Protein AF-A0A964YPM5-F1 (afdb_monomer_lite)

Foldseek 3Di:
DDDDDPDDDDPDPPVVVVVVVVVVVVVVVVVVVVVVVVVVVVVVVVVVVVVVVVVVVVVVVVVVVVVVVVVVVVVVVVVVVVVCVVCVVCVVVVVVVVVQVVVQVVAPDDQQDWKAFPPPRFIWGFHDWDWDDDPVDIAIWTFTQGPVRDTDIGHSVRIDD

Secondary structure (DSSP, 8-state):
----PPPPP----HHHHHHHHHHHHHHHHHHHHHHHHHHHHHHHHHHHHHHHHHHHHHHHHHHHHHHHHHHHHHHHHHHHHHHHHHHGGGHHHHHHHHHHHHHHHH-S--TT-EEEETTT--EEEEEEEEEEE-SS-EEEEEEEEETTS-EEEE-GGGEE-

pLDDT: mean 85.36, std 11.22, range [40.19, 95.94]

Structure (mmCIF, N/CA/C/O backbone):
data_AF-A0A964YPM5-F1
#
_entry.id   AF-A0A964YPM5-F1
#
loop_
_atom_site.group_PDB
_atom_site.id
_atom_site.type_symbol
_atom_site.label_atom_id
_atom_site.label_alt_id
_atom_site.label_comp_id
_atom_site.label_asym_id
_atom_site.label_entity_id
_atom_site.label_seq_id
_atom_site.pdbx_PDB_ins_code
_atom_site.Cartn_x
_atom_site.Cartn_y
_atom_site.Cartn_z
_atom_site.occupancy
_atom_site.B_iso_or_equiv
_atom_site.auth_seq_id
_atom_site.auth_comp_id
_atom_site.auth_asym_id
_atom_site.auth_atom_id
_atom_site.pdbx_PDB_model_num
ATOM 1 N N . MET A 1 1 ? 75.447 3.088 -108.994 1.00 40.19 1 MET A N 1
ATOM 2 C CA . MET A 1 1 ? 75.062 3.954 -107.861 1.00 40.19 1 MET A CA 1
ATOM 3 C C . MET A 1 1 ? 73.932 3.265 -107.117 1.00 40.19 1 MET A C 1
ATOM 5 O O . MET A 1 1 ? 72.961 2.885 -107.754 1.00 40.19 1 MET A O 1
ATOM 9 N N . ASN A 1 2 ? 74.129 3.030 -105.819 1.00 47.50 2 ASN A N 1
ATOM 10 C CA . ASN A 1 2 ? 73.125 2.531 -104.876 1.00 47.50 2 ASN A CA 1
ATOM 11 C C . ASN A 1 2 ? 71.952 3.511 -104.751 1.00 47.50 2 ASN A C 1
ATOM 13 O O . ASN A 1 2 ? 72.230 4.698 -104.625 1.00 47.50 2 ASN A O 1
ATOM 17 N N . THR A 1 3 ? 70.722 3.002 -104.632 1.00 45.75 3 THR A N 1
ATOM 18 C CA . THR A 1 3 ? 69.741 3.401 -103.599 1.00 45.75 3 THR A CA 1
ATOM 19 C C . THR A 1 3 ? 68.631 2.343 -103.482 1.00 45.75 3 THR A C 1
ATOM 21 O O . THR A 1 3 ? 68.088 1.876 -104.479 1.00 45.75 3 THR A O 1
ATOM 24 N N . SER A 1 4 ? 68.339 1.933 -102.246 1.00 50.69 4 SER A N 1
ATOM 25 C CA . SER A 1 4 ? 67.306 0.958 -101.856 1.00 50.69 4 SER A CA 1
ATOM 26 C C . SER A 1 4 ? 65.891 1.601 -101.791 1.00 50.69 4 SER A C 1
ATOM 28 O O . SER A 1 4 ? 65.748 2.770 -102.139 1.00 50.69 4 SER A O 1
ATOM 30 N N . PRO A 1 5 ? 64.836 0.861 -101.389 1.00 55.34 5 PRO A N 1
ATOM 31 C CA . PRO A 1 5 ? 63.636 0.534 -102.170 1.00 55.34 5 PRO A CA 1
ATOM 32 C C . PRO A 1 5 ? 62.412 1.441 -101.879 1.00 55.34 5 PRO A C 1
ATOM 34 O O . PRO A 1 5 ? 62.412 2.159 -100.881 1.00 55.34 5 PRO A O 1
ATOM 37 N N . PRO A 1 6 ? 61.311 1.374 -102.657 1.00 51.25 6 PRO A N 1
ATOM 38 C CA . PRO A 1 6 ? 60.034 1.915 -102.211 1.00 51.25 6 PRO A CA 1
ATOM 39 C C . PRO A 1 6 ? 59.368 0.950 -101.219 1.00 51.25 6 PRO A C 1
ATOM 41 O O . PRO A 1 6 ? 59.103 -0.216 -101.512 1.00 51.25 6 PRO A O 1
ATOM 44 N N . GLU A 1 7 ? 59.143 1.480 -100.026 1.00 56.81 7 GLU A N 1
ATOM 45 C CA . GLU A 1 7 ? 58.523 0.877 -98.852 1.00 56.81 7 GLU A CA 1
ATOM 46 C C . GLU A 1 7 ? 57.088 0.397 -99.148 1.00 56.81 7 GLU A C 1
ATOM 48 O O . GLU A 1 7 ? 56.273 1.124 -99.722 1.00 56.81 7 GLU A O 1
ATOM 53 N N . ALA A 1 8 ? 56.772 -0.847 -98.779 1.00 54.97 8 ALA A N 1
ATOM 54 C CA . ALA A 1 8 ? 55.432 -1.407 -98.941 1.00 54.97 8 ALA A CA 1
ATOM 55 C C . ALA A 1 8 ? 54.431 -0.694 -98.008 1.00 54.97 8 ALA A C 1
ATOM 57 O O . ALA A 1 8 ? 54.759 -0.444 -96.845 1.00 54.97 8 ALA A O 1
ATOM 58 N N . PRO A 1 9 ? 53.196 -0.398 -98.456 1.00 54.34 9 PRO A N 1
ATOM 59 C CA . PRO A 1 9 ? 52.232 0.323 -97.634 1.00 54.34 9 PRO A CA 1
ATOM 60 C C . PRO A 1 9 ? 51.818 -0.526 -96.423 1.00 54.34 9 PRO A C 1
ATOM 62 O O . PRO A 1 9 ? 51.214 -1.592 -96.572 1.00 54.34 9 PRO A O 1
ATOM 65 N N . GLN A 1 10 ? 52.122 -0.045 -95.212 1.00 60.66 10 GLN A N 1
ATOM 66 C CA . GLN A 1 10 ? 51.630 -0.626 -93.962 1.00 60.66 10 GLN A CA 1
ATOM 67 C C . GLN A 1 10 ? 50.097 -0.567 -93.939 1.00 60.66 10 GLN A C 1
ATOM 69 O O . GLN A 1 10 ? 49.495 0.486 -93.723 1.00 60.66 10 GLN A O 1
ATOM 74 N N . LYS A 1 11 ? 49.444 -1.717 -94.134 1.00 53.84 11 LYS A N 1
ATOM 75 C CA . LYS A 1 11 ? 48.030 -1.887 -93.793 1.00 53.84 11 LYS A CA 1
ATOM 76 C C . LYS A 1 11 ? 47.911 -1.814 -92.276 1.00 53.84 11 LYS A C 1
ATOM 78 O O . LYS A 1 11 ? 48.179 -2.786 -91.578 1.00 53.84 11 LYS A O 1
ATOM 83 N N . VAL A 1 12 ? 47.535 -0.646 -91.771 1.00 62.72 12 VAL A N 1
ATOM 84 C CA . VAL A 1 12 ? 47.208 -0.468 -90.358 1.00 62.72 12 VAL A CA 1
ATOM 85 C C . VAL A 1 12 ? 46.049 -1.411 -90.030 1.00 62.72 12 VAL A C 1
ATOM 87 O O . VAL A 1 12 ? 44.977 -1.321 -90.632 1.00 62.72 12 VAL A O 1
ATOM 90 N N . GLU A 1 13 ? 46.270 -2.353 -89.115 1.00 64.88 13 GLU A N 1
ATOM 91 C CA . GLU A 1 13 ? 45.265 -3.331 -88.699 1.00 64.88 13 GLU A CA 1
ATOM 92 C C . GLU A 1 13 ? 44.167 -2.648 -87.867 1.00 64.88 13 GLU A C 1
ATOM 94 O O . GLU A 1 13 ? 44.167 -2.684 -86.637 1.00 64.88 13 GLU A O 1
ATOM 99 N N . LEU A 1 14 ? 43.221 -2.002 -88.559 1.00 64.12 14 LEU A N 1
ATOM 100 C CA . LEU A 1 14 ? 42.033 -1.338 -88.005 1.00 64.12 14 LEU A CA 1
ATOM 101 C C . LEU A 1 14 ? 41.281 -2.202 -86.979 1.00 64.12 14 LEU A C 1
ATOM 103 O O . LEU A 1 14 ? 40.719 -1.672 -86.023 1.00 64.12 14 LEU A O 1
ATOM 107 N N . SER A 1 15 ? 41.322 -3.528 -87.126 1.00 67.00 15 SER A N 1
ATOM 108 C CA . SER A 1 15 ? 40.743 -4.486 -86.179 1.00 67.00 15 SER A CA 1
ATOM 109 C C . SER A 1 15 ? 41.333 -4.367 -84.768 1.00 67.00 15 SER A C 1
ATOM 111 O O . SER A 1 15 ? 40.585 -4.415 -83.796 1.00 67.00 15 SER A O 1
ATOM 113 N N . LYS A 1 16 ? 42.646 -4.145 -84.625 1.00 75.75 16 LYS A N 1
ATOM 114 C CA . LYS A 1 16 ? 43.309 -4.016 -83.316 1.00 75.75 16 LYS A CA 1
ATOM 115 C C . LYS A 1 16 ? 42.936 -2.715 -82.610 1.00 75.75 16 LYS A C 1
ATOM 117 O O . LYS A 1 16 ? 42.664 -2.729 -81.414 1.00 75.75 16 LYS A O 1
ATOM 122 N N . ILE A 1 17 ? 42.855 -1.605 -83.346 1.00 79.25 17 ILE A N 1
ATOM 123 C CA . ILE A 1 17 ? 42.478 -0.291 -82.794 1.00 79.25 17 ILE A CA 1
ATOM 124 C C . ILE A 1 17 ? 41.035 -0.320 -82.273 1.00 79.25 17 ILE A C 1
ATOM 126 O O . ILE A 1 17 ? 40.767 0.164 -81.174 1.00 79.25 17 ILE A O 1
ATOM 130 N N . VAL A 1 18 ? 40.121 -0.948 -83.019 1.00 81.06 18 VAL A N 1
ATOM 131 C CA . VAL A 1 18 ? 38.723 -1.119 -82.596 1.00 81.06 18 VAL A CA 1
ATOM 132 C C . VAL A 1 18 ? 38.628 -1.984 -81.335 1.00 81.06 18 VAL A C 1
ATOM 134 O O . VAL A 1 18 ? 37.896 -1.630 -80.414 1.00 81.06 18 VAL A O 1
ATOM 137 N N . ILE A 1 19 ? 39.409 -3.065 -81.235 1.00 81.94 19 ILE A N 1
ATOM 138 C CA . ILE A 1 19 ? 39.443 -3.915 -80.033 1.00 81.94 19 ILE A CA 1
ATOM 139 C C . ILE A 1 19 ? 39.931 -3.123 -78.811 1.00 81.94 19 ILE A C 1
ATOM 141 O O . ILE A 1 19 ? 39.282 -3.165 -77.767 1.00 81.94 19 ILE A O 1
ATOM 145 N N . TYR A 1 20 ? 41.018 -2.353 -78.928 1.00 85.38 20 TYR A N 1
ATOM 146 C CA . TYR A 1 20 ? 41.504 -1.528 -77.815 1.00 85.38 20 TYR A CA 1
ATOM 147 C C . TYR A 1 20 ? 40.504 -0.441 -77.403 1.00 85.38 20 TYR A C 1
ATOM 149 O O . TYR A 1 20 ? 40.329 -0.201 -76.208 1.00 85.38 20 TYR A O 1
ATOM 157 N N . ALA A 1 21 ? 39.806 0.174 -78.362 1.00 84.44 21 ALA A N 1
ATOM 158 C CA . ALA A 1 21 ? 38.768 1.161 -78.075 1.00 84.44 21 ALA A CA 1
ATOM 159 C C . ALA A 1 21 ? 37.578 0.545 -77.314 1.00 84.44 21 ALA A C 1
ATOM 161 O O . ALA A 1 21 ? 37.112 1.117 -76.328 1.00 84.44 21 ALA A O 1
ATOM 162 N N . VAL A 1 22 ? 37.125 -0.648 -77.715 1.00 86.50 22 VAL A N 1
ATOM 163 C CA . VAL A 1 22 ? 36.033 -1.372 -77.040 1.00 86.50 22 VAL A CA 1
ATOM 164 C C . VAL A 1 22 ? 36.442 -1.815 -75.633 1.00 86.50 22 VAL A C 1
ATOM 166 O O . VAL A 1 22 ? 35.671 -1.649 -74.687 1.00 86.50 22 VAL A O 1
ATOM 169 N N . VAL A 1 23 ? 37.667 -2.322 -75.463 1.00 88.75 23 VAL A N 1
ATOM 170 C CA . VAL A 1 23 ? 38.196 -2.715 -74.146 1.00 88.75 23 VAL A CA 1
ATOM 171 C C . VAL A 1 23 ? 38.332 -1.500 -73.223 1.00 88.75 23 VAL A C 1
ATOM 173 O O . VAL A 1 23 ? 37.922 -1.567 -72.065 1.00 88.75 23 VAL A O 1
ATOM 176 N N . GLY A 1 24 ? 38.831 -0.368 -73.729 1.00 88.12 24 GLY A N 1
ATOM 177 C CA . GLY A 1 24 ? 38.917 0.878 -72.961 1.00 88.12 24 GLY A CA 1
ATOM 178 C C . GLY A 1 24 ? 37.547 1.382 -72.497 1.00 88.12 24 GLY A C 1
ATOM 179 O O . GLY A 1 24 ? 37.390 1.781 -71.342 1.00 88.12 24 GLY A O 1
ATOM 180 N N . LEU A 1 25 ? 36.533 1.290 -73.362 1.00 90.06 25 LEU A N 1
ATOM 181 C CA . LEU A 1 25 ? 35.162 1.684 -73.032 1.00 90.06 25 LEU A CA 1
ATOM 182 C C . LEU A 1 25 ? 34.541 0.749 -71.981 1.00 90.06 25 LEU A C 1
ATOM 184 O O . LEU A 1 25 ? 33.923 1.224 -71.030 1.00 90.06 25 LEU A O 1
ATOM 188 N N . MET A 1 26 ? 34.776 -0.562 -72.082 1.00 89.88 26 MET A N 1
ATOM 189 C CA . MET A 1 26 ? 34.347 -1.540 -71.071 1.00 89.88 26 MET A CA 1
ATOM 190 C C . MET A 1 26 ? 34.969 -1.276 -69.695 1.00 89.88 26 MET A C 1
ATOM 192 O O . MET A 1 26 ? 34.269 -1.324 -68.683 1.00 89.88 26 MET A O 1
ATOM 196 N N . ILE A 1 27 ? 36.263 -0.947 -69.642 1.00 90.19 27 ILE A N 1
ATOM 197 C CA . ILE A 1 27 ? 36.947 -0.599 -68.388 1.00 90.19 27 ILE A CA 1
ATOM 198 C C . ILE A 1 27 ? 36.356 0.686 -67.790 1.00 90.19 27 ILE A C 1
ATOM 200 O O . ILE A 1 27 ? 36.081 0.730 -66.591 1.00 90.19 27 ILE A O 1
ATOM 204 N N . ALA A 1 28 ? 36.094 1.710 -68.607 1.00 90.69 28 ALA A N 1
ATOM 205 C CA . ALA A 1 28 ? 35.483 2.955 -68.141 1.00 90.69 28 ALA A CA 1
ATOM 206 C C . ALA A 1 28 ? 34.072 2.734 -67.560 1.00 90.69 28 ALA A C 1
ATOM 208 O O . ALA A 1 28 ? 33.745 3.280 -66.504 1.00 90.69 28 ALA A O 1
ATOM 209 N N . VAL A 1 29 ? 33.257 1.885 -68.199 1.00 92.19 29 VAL A N 1
ATOM 210 C CA . VAL A 1 29 ? 31.922 1.508 -67.701 1.00 92.19 29 VAL A CA 1
ATOM 211 C C . VAL A 1 29 ? 32.015 0.739 -66.380 1.00 92.19 29 VAL A C 1
ATOM 213 O O . VAL A 1 29 ? 31.254 1.025 -65.455 1.00 92.19 29 VAL A O 1
ATOM 216 N N . LEU A 1 30 ? 32.965 -0.191 -66.249 1.00 91.25 30 LEU A N 1
ATOM 217 C CA . LEU A 1 30 ? 33.184 -0.938 -65.005 1.00 91.25 30 LEU A CA 1
ATOM 218 C C . LEU A 1 30 ? 33.603 -0.025 -63.845 1.00 91.25 30 LEU A C 1
ATOM 220 O O . LEU A 1 30 ? 33.054 -0.141 -62.750 1.00 91.25 30 LEU A O 1
ATOM 224 N N . ILE A 1 31 ? 34.521 0.916 -64.084 1.00 91.06 31 ILE A N 1
ATOM 225 C CA . ILE A 1 31 ? 34.941 1.900 -63.074 1.00 91.06 31 ILE A CA 1
ATOM 226 C C . ILE A 1 31 ? 33.754 2.776 -62.658 1.00 91.06 31 ILE A C 1
ATOM 228 O O . ILE A 1 31 ? 33.538 2.996 -61.465 1.00 91.06 31 ILE A O 1
ATOM 232 N N . PHE A 1 32 ? 32.947 3.236 -63.617 1.00 92.62 32 PHE A N 1
ATOM 233 C CA . PHE A 1 32 ? 31.759 4.040 -63.332 1.00 92.62 32 PHE A CA 1
ATOM 234 C C . PHE A 1 32 ? 30.734 3.284 -62.471 1.00 92.62 32 PHE A C 1
ATOM 236 O O . PHE A 1 32 ? 30.224 3.833 -61.490 1.00 92.62 32 PHE A O 1
ATOM 243 N N . LEU A 1 33 ? 30.466 2.012 -62.787 1.00 90.44 33 LEU A N 1
ATOM 244 C CA . LEU A 1 33 ? 29.570 1.163 -61.996 1.00 90.44 33 LEU A CA 1
ATOM 245 C C . LEU A 1 33 ? 30.099 0.943 -60.573 1.00 90.44 33 LEU A C 1
ATOM 247 O O . LEU A 1 33 ? 29.332 1.086 -59.622 1.00 90.44 33 LEU A O 1
ATOM 251 N N . LEU A 1 34 ? 31.401 0.682 -60.414 1.00 89.88 34 LEU A N 1
ATOM 252 C CA . LEU A 1 34 ? 32.030 0.516 -59.100 1.00 89.88 34 LEU A CA 1
ATOM 253 C C . LEU A 1 34 ? 31.895 1.777 -58.239 1.00 89.88 34 LEU A C 1
ATOM 255 O O . LEU A 1 34 ? 31.439 1.699 -57.097 1.00 89.88 34 LEU A O 1
ATOM 259 N N . VAL A 1 35 ? 32.212 2.952 -58.790 1.00 91.19 35 VAL A N 1
ATOM 260 C CA . VAL A 1 35 ? 32.086 4.232 -58.072 1.00 91.19 35 VAL A CA 1
ATOM 261 C C . VAL A 1 35 ? 30.640 4.481 -57.640 1.00 91.19 35 VAL A C 1
ATOM 263 O O . VAL A 1 35 ? 30.402 4.872 -56.495 1.00 91.19 35 VAL A O 1
ATOM 266 N N . LYS A 1 36 ? 29.668 4.198 -58.515 1.00 90.69 36 LYS A N 1
ATOM 267 C CA . LYS A 1 36 ? 28.244 4.332 -58.188 1.00 90.69 36 LYS A CA 1
ATOM 268 C C . LYS A 1 36 ? 27.836 3.395 -57.048 1.00 90.69 36 LYS A C 1
ATOM 270 O O . LYS A 1 36 ? 27.230 3.851 -56.083 1.00 90.69 36 LYS A O 1
ATOM 275 N N . THR A 1 37 ? 28.233 2.121 -57.105 1.00 88.88 37 THR A N 1
ATOM 276 C CA . THR A 1 37 ? 27.921 1.155 -56.037 1.00 88.88 37 THR A CA 1
ATOM 277 C C . THR A 1 37 ? 28.535 1.538 -54.691 1.00 88.88 37 THR A C 1
ATOM 279 O O . THR A 1 37 ? 27.864 1.425 -53.669 1.00 88.88 37 THR A O 1
ATOM 282 N N . LEU A 1 38 ? 29.763 2.067 -54.674 1.00 88.62 38 LEU A N 1
ATOM 283 C CA . LEU A 1 38 ? 30.418 2.522 -53.444 1.00 88.62 38 LEU A CA 1
ATOM 284 C C . LEU A 1 38 ? 29.732 3.759 -52.845 1.00 88.62 38 LEU A C 1
ATOM 286 O O . LEU A 1 38 ? 29.575 3.850 -51.627 1.00 88.62 38 LEU A O 1
ATOM 290 N N . LEU A 1 39 ? 29.297 4.702 -53.687 1.00 88.50 39 LEU A N 1
ATOM 291 C CA . LEU A 1 39 ? 28.537 5.880 -53.256 1.00 88.50 39 LEU A CA 1
ATOM 292 C C . LEU A 1 39 ? 27.173 5.495 -52.671 1.00 88.50 39 LEU A C 1
ATOM 294 O O . LEU A 1 39 ? 26.801 6.006 -51.613 1.00 88.50 39 LEU A O 1
ATOM 298 N N . ASP A 1 40 ? 26.455 4.581 -53.323 1.00 88.56 40 ASP A N 1
ATOM 299 C CA . ASP A 1 40 ? 25.156 4.098 -52.849 1.00 88.56 40 ASP A CA 1
ATOM 300 C C . ASP A 1 40 ? 25.302 3.292 -51.548 1.00 88.56 40 ASP A C 1
ATOM 302 O O . ASP A 1 40 ? 24.542 3.497 -50.601 1.00 88.56 40 ASP A O 1
ATOM 306 N N . GLN A 1 41 ? 26.339 2.456 -51.433 1.00 86.19 41 GLN A N 1
ATOM 307 C CA . GLN A 1 41 ? 26.642 1.724 -50.202 1.00 86.19 41 GLN A CA 1
ATOM 308 C C . GLN A 1 41 ? 26.987 2.669 -49.043 1.00 86.19 41 GLN A C 1
ATOM 310 O O . GLN A 1 41 ? 26.526 2.451 -47.922 1.00 86.19 41 GLN A O 1
ATOM 315 N N . LYS A 1 42 ? 27.747 3.741 -49.304 1.00 87.62 42 LYS A N 1
ATOM 316 C CA . LYS A 1 42 ? 28.071 4.761 -48.296 1.00 87.62 42 LYS A CA 1
ATOM 317 C C . LYS A 1 42 ? 26.831 5.535 -47.843 1.00 87.62 42 LYS A C 1
ATOM 319 O O . LYS A 1 42 ? 26.656 5.776 -46.654 1.00 87.62 42 LYS A O 1
ATOM 324 N N . ARG A 1 43 ? 25.938 5.895 -48.768 1.00 87.62 43 ARG A N 1
ATOM 325 C CA . ARG A 1 43 ? 24.668 6.558 -48.424 1.00 87.62 43 ARG A CA 1
ATOM 326 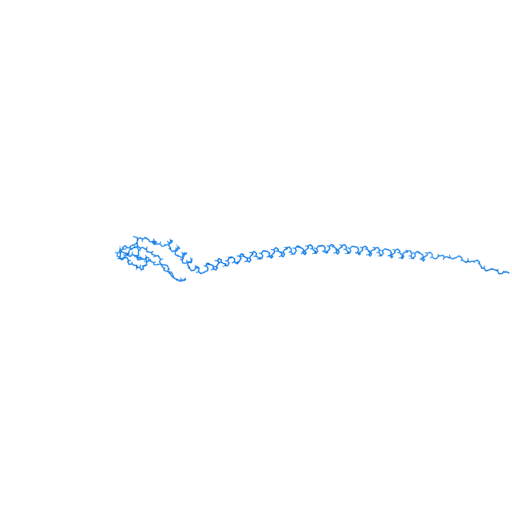C C . ARG A 1 43 ? 23.768 5.650 -47.591 1.00 87.62 43 ARG A C 1
ATOM 328 O O . ARG A 1 43 ? 23.222 6.099 -46.586 1.00 87.62 43 ARG A O 1
ATOM 335 N N . ASN A 1 44 ? 23.661 4.378 -47.966 1.00 87.00 44 ASN A N 1
ATOM 336 C CA . ASN A 1 44 ? 22.871 3.400 -47.223 1.00 87.00 44 ASN A CA 1
ATOM 337 C C . ASN A 1 44 ? 23.451 3.142 -45.826 1.00 87.00 44 ASN A C 1
ATOM 339 O O . ASN A 1 44 ? 22.691 3.074 -44.861 1.00 87.00 44 ASN A O 1
ATOM 343 N N . SER A 1 45 ? 24.777 3.055 -45.681 1.00 83.44 45 SER A N 1
ATOM 344 C CA . SER A 1 45 ? 25.405 2.874 -44.367 1.00 83.44 45 SER A CA 1
ATOM 345 C C . SER A 1 45 ? 25.244 4.105 -43.470 1.00 83.44 45 SER A C 1
ATOM 347 O O . SER A 1 45 ? 24.955 3.960 -42.284 1.00 83.44 45 SER A O 1
ATOM 349 N N . GLU A 1 46 ? 25.331 5.319 -44.022 1.00 88.94 46 GLU A N 1
ATOM 350 C CA . GLU A 1 46 ? 25.051 6.557 -43.285 1.00 88.94 46 GLU A CA 1
ATOM 351 C C . GLU A 1 46 ? 23.584 6.646 -42.836 1.00 88.94 46 GLU A C 1
ATOM 353 O O . GLU A 1 46 ? 23.306 7.090 -41.719 1.00 88.94 46 GLU A O 1
ATOM 358 N N . GLN A 1 47 ? 22.637 6.207 -43.670 1.00 88.62 47 GLN A N 1
ATOM 359 C CA . GLN A 1 47 ? 21.218 6.146 -43.305 1.00 88.62 47 GLN A CA 1
ATOM 360 C C . GLN A 1 47 ? 20.957 5.115 -42.202 1.00 88.62 47 GLN A C 1
ATOM 362 O O . GLN A 1 47 ? 20.280 5.433 -41.224 1.00 88.62 47 GLN A O 1
ATOM 367 N N . GLN A 1 48 ? 21.546 3.921 -42.303 1.00 88.75 48 GLN A N 1
ATOM 368 C CA . GLN A 1 48 ? 21.450 2.897 -41.260 1.00 88.75 48 GLN A CA 1
ATOM 369 C C . GLN A 1 48 ? 22.062 3.374 -39.939 1.00 88.75 48 GLN A C 1
ATOM 371 O O . GLN A 1 48 ? 21.458 3.197 -38.884 1.00 88.75 48 GLN A O 1
ATOM 376 N N . ALA A 1 49 ? 23.216 4.047 -39.981 1.00 89.56 49 ALA A N 1
ATOM 377 C CA . ALA A 1 49 ? 23.851 4.605 -38.789 1.00 89.56 49 ALA A CA 1
ATOM 378 C C . ALA A 1 49 ? 22.987 5.687 -38.117 1.00 89.56 49 ALA A C 1
ATOM 380 O O . ALA A 1 49 ? 22.920 5.748 -36.888 1.00 89.56 49 ALA A O 1
ATOM 381 N N . LYS A 1 50 ? 22.297 6.528 -38.903 1.00 93.50 50 LYS A N 1
ATOM 382 C CA . LYS A 1 50 ? 21.345 7.519 -38.374 1.00 93.50 50 LYS A CA 1
ATOM 383 C C . LYS A 1 50 ? 20.134 6.850 -37.728 1.00 93.50 50 LYS A C 1
ATOM 385 O O . LYS A 1 50 ? 19.837 7.168 -36.580 1.00 93.50 50 LYS A O 1
ATOM 390 N N . ALA A 1 51 ? 19.510 5.892 -38.413 1.00 92.06 51 ALA A N 1
ATOM 391 C CA . ALA A 1 51 ? 18.366 5.150 -37.885 1.00 92.06 51 ALA A CA 1
ATOM 392 C C . ALA A 1 51 ? 18.721 4.413 -36.582 1.00 92.06 51 ALA A C 1
ATOM 394 O O . ALA A 1 51 ? 17.995 4.498 -35.594 1.00 92.06 51 ALA A O 1
ATOM 395 N N . PHE A 1 52 ? 19.892 3.773 -36.530 1.00 92.06 52 PHE A N 1
ATOM 396 C CA . PHE A 1 52 ? 20.374 3.106 -35.322 1.00 92.06 52 PHE A CA 1
ATOM 397 C C . PHE A 1 52 ? 20.622 4.090 -34.170 1.00 92.06 52 PHE A C 1
ATOM 399 O O . PHE A 1 52 ? 20.304 3.808 -33.016 1.00 92.06 52 PHE A O 1
ATOM 406 N N . LYS A 1 53 ? 21.161 5.279 -34.467 1.00 94.06 53 LYS A N 1
ATOM 407 C CA . LYS A 1 53 ? 21.370 6.331 -33.464 1.00 94.06 53 LYS A CA 1
ATOM 408 C C . LYS A 1 53 ? 20.049 6.866 -32.909 1.00 94.06 53 LYS A C 1
ATOM 410 O O . LYS A 1 53 ? 19.976 7.171 -31.719 1.00 94.06 53 LYS A O 1
ATOM 415 N N . GLU A 1 54 ? 19.024 6.984 -33.747 1.00 93.56 54 GLU A N 1
ATOM 416 C CA . GLU A 1 54 ? 17.677 7.377 -33.327 1.00 93.56 54 GLU A CA 1
ATOM 417 C C . GLU A 1 54 ? 17.038 6.310 -32.439 1.00 93.56 54 GLU A C 1
ATOM 419 O O . GLU A 1 54 ? 16.619 6.640 -31.331 1.00 93.56 54 GLU A O 1
ATOM 424 N N . GLN A 1 55 ? 17.096 5.037 -32.839 1.00 94.06 55 GLN A N 1
ATOM 425 C CA . GLN A 1 55 ? 16.631 3.913 -32.017 1.00 94.06 55 GLN A CA 1
ATOM 426 C C . GLN A 1 55 ? 17.351 3.855 -30.664 1.00 94.06 55 GLN A C 1
ATOM 428 O O . GLN A 1 55 ? 16.718 3.716 -29.622 1.00 94.06 55 GLN A O 1
ATOM 433 N N . MET A 1 56 ? 18.674 4.045 -30.642 1.00 92.69 56 MET A N 1
ATOM 434 C CA . MET A 1 56 ? 19.438 4.118 -29.392 1.00 92.69 56 MET A CA 1
ATOM 435 C C . MET A 1 56 ? 19.028 5.304 -28.516 1.00 92.69 56 MET A C 1
ATOM 437 O O . MET A 1 56 ? 19.048 5.210 -27.287 1.00 92.69 56 MET A O 1
ATOM 441 N N . LYS A 1 57 ? 18.678 6.445 -29.115 1.00 95.50 57 LYS A N 1
ATOM 442 C CA . LYS A 1 57 ? 18.212 7.618 -28.369 1.00 95.50 57 LYS A CA 1
ATOM 443 C C . LYS A 1 57 ? 16.833 7.370 -27.761 1.00 95.50 57 LYS A C 1
ATOM 445 O O . LYS A 1 57 ? 16.620 7.733 -26.605 1.00 95.50 57 LYS A O 1
ATOM 450 N N . GLU A 1 58 ? 15.933 6.757 -28.521 1.00 95.00 58 GLU A N 1
ATOM 451 C CA . GLU A 1 58 ? 14.597 6.373 -28.068 1.00 95.00 58 GLU A CA 1
ATOM 452 C C . GLU A 1 58 ? 14.676 5.358 -26.927 1.00 95.00 58 GLU A C 1
ATOM 454 O O . GLU A 1 58 ? 14.161 5.626 -25.842 1.00 95.00 58 GLU A O 1
ATOM 459 N N . LEU A 1 59 ? 15.457 4.289 -27.099 1.00 94.31 59 LEU A N 1
ATOM 460 C CA . LEU A 1 59 ? 15.675 3.278 -26.067 1.00 94.31 59 LEU A CA 1
ATOM 461 C C . LEU A 1 59 ? 16.254 3.884 -24.780 1.00 94.31 59 LEU A C 1
ATOM 463 O O . LEU A 1 59 ? 15.805 3.580 -23.678 1.00 94.31 59 LEU A O 1
ATOM 467 N N . ASN A 1 60 ? 17.219 4.801 -24.890 1.00 94.69 60 ASN A N 1
ATOM 468 C CA . ASN A 1 60 ? 17.756 5.502 -23.719 1.00 94.69 60 ASN A CA 1
ATOM 469 C C . ASN A 1 60 ? 16.722 6.407 -23.035 1.00 94.69 60 ASN A C 1
ATOM 471 O O . ASN A 1 60 ? 16.785 6.609 -21.820 1.00 94.69 60 ASN A O 1
ATOM 475 N N . SER A 1 61 ? 15.798 6.992 -23.797 1.00 95.12 61 SER A N 1
ATOM 476 C CA . SER A 1 61 ? 14.694 7.777 -23.244 1.00 95.12 61 SER A CA 1
ATOM 477 C C . SER A 1 61 ? 13.716 6.878 -22.489 1.00 95.12 61 SER A C 1
ATOM 479 O O . SER A 1 61 ? 13.332 7.202 -21.364 1.00 95.12 61 SER A O 1
ATOM 481 N N . GLU A 1 62 ? 13.371 5.732 -23.070 1.00 95.38 62 GLU A N 1
ATOM 482 C CA . GLU A 1 62 ? 12.477 4.745 -22.470 1.00 95.38 62 GLU A CA 1
ATOM 483 C C . GLU A 1 62 ? 13.077 4.127 -21.199 1.00 95.38 62 GLU A C 1
ATOM 485 O O . GLU A 1 62 ? 12.426 4.065 -20.159 1.00 95.38 62 GLU A O 1
ATOM 490 N N . LEU A 1 63 ? 14.368 3.790 -21.201 1.00 95.19 63 LEU A N 1
ATOM 491 C CA . LEU A 1 63 ? 15.051 3.317 -19.993 1.00 95.19 63 LEU A CA 1
ATOM 492 C C . LEU A 1 63 ? 15.013 4.354 -18.863 1.00 95.19 63 LEU A C 1
ATOM 494 O O . LEU A 1 63 ? 14.809 4.008 -17.697 1.00 95.19 63 LEU A O 1
ATOM 498 N N . LYS A 1 64 ? 15.169 5.643 -19.188 1.00 95.31 64 LYS A N 1
ATOM 499 C CA . LYS A 1 64 ? 15.068 6.724 -18.196 1.00 95.31 64 LYS A CA 1
ATOM 500 C C . LYS A 1 64 ? 13.649 6.881 -17.653 1.00 95.31 64 LYS A C 1
ATOM 502 O O . LYS A 1 64 ? 13.496 7.131 -16.453 1.00 95.31 64 LYS A O 1
ATOM 507 N N . SER A 1 65 ? 12.621 6.764 -18.496 1.00 95.31 65 SER A N 1
ATOM 508 C CA . SER A 1 65 ? 11.229 6.842 -18.039 1.00 95.31 65 SER A CA 1
ATOM 509 C C . SER A 1 65 ? 10.880 5.647 -17.152 1.00 95.31 65 SER A C 1
ATOM 511 O O . SER A 1 65 ? 10.389 5.861 -16.041 1.00 95.31 65 SER A O 1
ATOM 513 N N . MET A 1 66 ? 11.252 4.431 -17.560 1.00 94.00 66 MET A N 1
ATOM 514 C CA . MET A 1 66 ? 11.074 3.213 -16.766 1.00 94.00 66 MET A CA 1
ATOM 515 C C . MET A 1 66 ? 11.794 3.301 -15.418 1.00 94.00 66 MET A C 1
ATOM 517 O O . MET A 1 66 ? 11.208 2.999 -14.381 1.00 94.00 66 MET A O 1
ATOM 521 N N . GLN A 1 67 ? 13.036 3.793 -15.380 1.00 95.50 67 GLN A N 1
ATOM 522 C CA . GLN A 1 67 ? 13.765 3.965 -14.120 1.00 95.50 67 GLN A CA 1
ATOM 523 C C . GLN A 1 67 ? 13.069 4.963 -13.180 1.00 95.50 67 GLN A C 1
ATOM 525 O O . GLN A 1 67 ? 13.037 4.769 -11.960 1.00 95.50 67 GLN A O 1
ATOM 530 N N . LYS A 1 68 ? 12.506 6.046 -13.727 1.00 95.56 68 LYS A N 1
ATOM 531 C CA . LYS A 1 68 ? 11.749 7.035 -12.949 1.00 95.56 68 LYS A CA 1
ATOM 532 C C . LYS A 1 68 ? 10.452 6.442 -12.404 1.00 95.56 68 LYS A C 1
ATOM 534 O O . LYS A 1 68 ? 10.097 6.721 -11.259 1.00 95.56 68 LYS A O 1
ATOM 539 N N . GLU A 1 69 ? 9.755 5.643 -13.202 1.00 95.25 69 GLU A N 1
ATOM 540 C CA . GLU A 1 69 ? 8.538 4.951 -12.786 1.00 95.25 69 GLU A CA 1
ATOM 541 C C . GLU A 1 69 ? 8.822 3.911 -11.703 1.00 95.25 69 GLU A C 1
ATOM 543 O O . GLU A 1 69 ? 8.168 3.932 -10.661 1.00 95.25 69 GLU A O 1
ATOM 548 N N . TYR A 1 70 ? 9.872 3.106 -11.875 1.00 95.94 70 TYR A N 1
ATOM 549 C CA . TYR A 1 70 ? 10.331 2.157 -10.865 1.00 95.94 70 TYR A CA 1
ATOM 550 C C . TYR A 1 70 ? 10.598 2.850 -9.524 1.00 95.94 70 TYR A C 1
ATOM 552 O O . TYR A 1 70 ? 10.048 2.451 -8.503 1.00 95.94 70 TYR A O 1
ATOM 560 N N . ARG A 1 71 ? 11.347 3.965 -9.519 1.00 94.75 71 ARG A N 1
ATOM 561 C CA . ARG A 1 71 ? 11.598 4.746 -8.291 1.00 94.75 71 ARG A CA 1
ATOM 562 C C . ARG A 1 71 ? 10.311 5.245 -7.633 1.00 94.75 71 ARG A C 1
ATOM 564 O O . ARG A 1 71 ? 10.195 5.184 -6.412 1.00 94.75 71 ARG A O 1
ATOM 571 N N . ARG A 1 72 ? 9.345 5.730 -8.421 1.00 94.44 72 ARG A N 1
ATOM 572 C CA . ARG A 1 72 ? 8.039 6.174 -7.904 1.00 94.44 72 ARG A CA 1
ATOM 573 C C . ARG A 1 72 ? 7.253 5.020 -7.287 1.00 94.44 72 ARG A C 1
ATOM 575 O O . ARG A 1 72 ? 6.633 5.207 -6.245 1.00 94.44 72 ARG A O 1
ATOM 582 N N . MET A 1 73 ? 7.268 3.847 -7.916 1.00 93.38 73 MET A N 1
ATOM 583 C CA . MET A 1 73 ? 6.596 2.659 -7.391 1.00 93.38 73 MET A CA 1
ATOM 584 C C . MET A 1 73 ? 7.245 2.166 -6.100 1.00 93.38 73 MET A C 1
ATOM 586 O O . MET A 1 73 ? 6.527 1.875 -5.148 1.00 93.38 73 MET A O 1
ATOM 590 N N . THR A 1 74 ? 8.577 2.154 -6.023 1.00 93.88 74 THR A N 1
ATOM 591 C CA . THR A 1 74 ? 9.297 1.818 -4.788 1.00 93.88 74 THR A CA 1
ATOM 592 C C . THR A 1 74 ? 8.927 2.772 -3.655 1.00 93.88 74 THR A C 1
ATOM 594 O O . THR A 1 74 ? 8.538 2.312 -2.591 1.00 93.88 74 THR A O 1
ATOM 597 N N . GLN A 1 75 ? 8.919 4.087 -3.902 1.00 92.44 75 GLN A N 1
ATOM 598 C CA . GLN A 1 75 ? 8.496 5.075 -2.898 1.00 92.44 75 GLN A CA 1
ATOM 599 C C . GLN A 1 75 ? 7.053 4.856 -2.425 1.00 92.44 75 GLN A C 1
ATOM 601 O O . GLN A 1 75 ? 6.776 4.937 -1.231 1.00 92.44 75 GLN A O 1
ATOM 606 N N . LYS A 1 76 ? 6.128 4.551 -3.345 1.00 92.00 76 LYS A N 1
ATOM 607 C CA . LYS A 1 76 ? 4.744 4.216 -2.979 1.00 92.00 76 LYS A CA 1
ATOM 608 C C . LYS A 1 76 ? 4.680 2.955 -2.123 1.00 92.00 76 LYS A C 1
ATOM 610 O O . LYS A 1 76 ? 3.994 2.965 -1.107 1.00 92.00 76 LYS A O 1
ATOM 615 N N . ARG A 1 77 ? 5.385 1.893 -2.516 1.00 93.00 77 ARG A N 1
ATOM 616 C CA . ARG A 1 77 ? 5.447 0.641 -1.754 1.00 93.00 77 ARG A CA 1
ATOM 617 C C . ARG A 1 77 ? 5.959 0.891 -0.338 1.00 93.00 77 ARG A C 1
ATOM 619 O O . ARG A 1 77 ? 5.322 0.437 0.600 1.00 93.00 77 ARG A O 1
ATOM 626 N N . ASP A 1 78 ? 7.053 1.630 -0.200 1.00 91.31 78 ASP A N 1
ATOM 627 C CA . ASP A 1 78 ? 7.662 1.909 1.101 1.00 91.31 78 ASP A CA 1
ATOM 628 C C . ASP A 1 78 ? 6.698 2.724 1.981 1.00 91.31 78 ASP A C 1
ATOM 630 O O . ASP A 1 78 ? 6.437 2.343 3.114 1.00 91.31 78 ASP A O 1
ATOM 634 N N . SER A 1 79 ? 6.027 3.741 1.422 1.00 90.88 79 SER A N 1
ATOM 635 C CA . SER A 1 79 ? 5.000 4.488 2.166 1.00 90.88 79 SER A CA 1
ATOM 636 C C . SER A 1 79 ? 3.815 3.622 2.611 1.00 90.88 79 SER A C 1
ATOM 638 O O . SER A 1 79 ? 3.297 3.795 3.709 1.00 90.88 79 SER A O 1
ATOM 640 N N . LEU A 1 80 ? 3.366 2.678 1.776 1.00 90.06 80 LEU A N 1
ATOM 641 C CA . LEU A 1 80 ? 2.296 1.747 2.142 1.00 90.06 80 LEU A CA 1
ATOM 642 C C . LEU A 1 80 ? 2.753 0.772 3.223 1.00 90.06 80 LEU A C 1
ATOM 644 O O . LEU A 1 80 ? 1.961 0.436 4.100 1.00 90.06 80 LEU A O 1
ATOM 648 N N . GLN A 1 81 ? 4.012 0.342 3.170 1.00 92.06 81 GLN A N 1
ATOM 649 C CA . GLN A 1 81 ? 4.604 -0.495 4.201 1.00 92.06 81 GLN A CA 1
ATOM 650 C C . GLN A 1 81 ? 4.620 0.237 5.546 1.00 92.06 81 GLN A C 1
ATOM 652 O O . GLN A 1 81 ? 4.171 -0.343 6.527 1.00 92.06 81 GLN A O 1
ATOM 657 N N . ASP A 1 82 ? 4.992 1.521 5.576 1.00 91.25 82 ASP A N 1
ATOM 658 C CA . ASP A 1 82 ? 4.964 2.333 6.802 1.00 91.25 82 ASP A CA 1
ATOM 659 C C . ASP A 1 82 ? 3.559 2.378 7.429 1.00 91.25 82 ASP A C 1
ATOM 661 O O . ASP A 1 82 ? 3.395 2.227 8.642 1.00 91.25 82 ASP A O 1
ATOM 665 N N . TRP A 1 83 ? 2.518 2.540 6.604 1.00 87.25 83 TRP A N 1
ATOM 666 C CA . TRP A 1 83 ? 1.129 2.502 7.071 1.00 87.25 83 TRP A CA 1
ATOM 667 C C . TRP A 1 83 ? 0.737 1.131 7.618 1.00 87.25 83 TRP A C 1
ATOM 669 O O . TRP A 1 83 ? 0.093 1.040 8.665 1.00 87.25 83 TRP A O 1
ATOM 679 N N . VAL A 1 84 ? 1.102 0.060 6.913 1.00 88.31 84 VAL A N 1
ATOM 680 C CA . VAL A 1 84 ? 0.823 -1.307 7.359 1.00 88.31 84 VAL A CA 1
ATOM 681 C C . VAL A 1 84 ? 1.523 -1.574 8.684 1.00 88.31 84 VAL A C 1
ATOM 683 O O . VAL A 1 84 ? 0.863 -2.033 9.611 1.00 88.31 84 VAL A O 1
ATOM 686 N N . ASP A 1 85 ? 2.800 -1.228 8.807 1.00 89.69 85 ASP A N 1
ATOM 687 C CA . ASP A 1 85 ? 3.599 -1.440 10.013 1.00 89.69 85 ASP A CA 1
ATOM 688 C C . ASP A 1 85 ? 3.060 -0.633 11.199 1.00 89.69 85 ASP A C 1
ATOM 690 O O . ASP A 1 85 ? 3.007 -1.145 12.319 1.00 89.69 85 ASP A O 1
ATOM 694 N N . TYR A 1 86 ? 2.563 0.584 10.957 1.00 87.94 86 TYR A N 1
ATOM 695 C CA . TYR A 1 86 ? 1.899 1.398 11.976 1.00 87.94 86 TYR A CA 1
ATOM 696 C C . TYR A 1 86 ? 0.614 0.743 12.510 1.00 87.94 86 TYR A C 1
ATOM 698 O O . TYR A 1 86 ? 0.380 0.706 13.721 1.00 87.94 86 TYR A O 1
ATOM 706 N N . TYR A 1 87 ? -0.228 0.199 11.626 1.00 83.69 87 TYR A N 1
ATOM 707 C CA . TYR A 1 87 ? -1.512 -0.394 12.018 1.00 83.69 87 TYR A CA 1
ATOM 708 C C . TYR A 1 87 ? -1.425 -1.861 12.432 1.00 83.69 87 TYR A C 1
ATOM 710 O O . TYR A 1 87 ? -2.304 -2.343 13.150 1.00 83.69 87 TYR A O 1
ATOM 718 N N . HIS A 1 88 ? -0.387 -2.579 12.009 1.00 86.44 88 HIS A N 1
ATOM 719 C CA . HIS A 1 88 ? -0.197 -3.993 12.303 1.00 86.44 88 HIS A CA 1
ATOM 720 C C . HIS A 1 88 ? -0.311 -4.324 13.804 1.00 86.44 88 HIS A C 1
ATOM 722 O O . HIS A 1 88 ? -1.111 -5.202 14.143 1.00 86.44 88 HIS A O 1
ATOM 728 N N . PRO A 1 89 ? 0.376 -3.625 14.736 1.00 89.00 89 PRO A N 1
ATOM 729 C CA . PRO A 1 89 ? 0.225 -3.899 16.167 1.00 89.00 89 PRO A CA 1
ATOM 730 C C . PRO A 1 89 ? -1.179 -3.566 16.697 1.00 89.00 89 PRO A C 1
ATOM 732 O O . PRO A 1 89 ? -1.634 -4.169 17.666 1.00 89.00 89 PRO A O 1
ATOM 735 N N . MET A 1 90 ? -1.908 -2.651 16.049 1.00 86.88 90 MET A N 1
ATOM 736 C CA . MET A 1 90 ? -3.268 -2.257 16.440 1.00 86.88 90 MET A CA 1
ATOM 737 C C . MET A 1 90 ? -4.350 -3.169 15.858 1.00 86.88 90 MET A C 1
ATOM 739 O O . MET A 1 90 ? -5.531 -2.988 16.160 1.00 86.88 90 MET A O 1
ATOM 743 N N . ARG A 1 91 ? -3.988 -4.159 15.034 1.00 84.44 91 ARG A N 1
ATOM 744 C CA . ARG A 1 91 ? -4.948 -5.024 14.338 1.00 84.44 91 ARG A CA 1
ATOM 745 C C . ARG A 1 91 ? -5.933 -5.692 15.297 1.00 84.44 91 ARG A C 1
ATOM 747 O O . ARG A 1 91 ? -7.126 -5.715 15.007 1.00 84.44 91 ARG A O 1
ATOM 754 N N . ALA A 1 92 ? -5.451 -6.181 16.440 1.00 79.56 92 ALA A N 1
ATOM 755 C CA . ALA A 1 92 ? -6.298 -6.786 17.467 1.00 79.56 92 ALA A CA 1
ATOM 756 C C . ALA A 1 92 ? -7.283 -5.771 18.071 1.00 79.56 92 ALA A C 1
ATOM 758 O O . ALA A 1 92 ? -8.464 -6.067 18.213 1.00 79.56 92 ALA A O 1
ATOM 759 N N . VAL A 1 93 ? -6.827 -4.547 18.355 1.00 83.56 93 VAL A N 1
ATOM 760 C CA . VAL A 1 93 ? -7.673 -3.473 18.902 1.00 83.56 93 VAL A CA 1
ATOM 761 C C . VAL A 1 93 ? -8.751 -3.061 17.900 1.00 83.56 93 VAL A C 1
ATOM 763 O O . VAL A 1 93 ? -9.922 -2.979 18.262 1.00 83.56 93 VAL A O 1
ATOM 766 N N . ILE A 1 94 ? -8.386 -2.860 16.629 1.00 83.75 94 ILE A N 1
ATOM 767 C CA . ILE A 1 94 ? -9.330 -2.513 15.554 1.00 83.75 94 ILE A CA 1
ATOM 768 C C . ILE A 1 94 ? -10.345 -3.640 15.344 1.00 83.75 94 ILE A C 1
ATOM 770 O O . ILE A 1 94 ? -11.536 -3.380 15.175 1.00 83.75 94 ILE A O 1
ATOM 774 N N . TYR A 1 95 ? -9.887 -4.893 15.351 1.00 82.75 95 TYR A N 1
ATOM 775 C CA . TYR A 1 95 ? -10.760 -6.056 15.237 1.00 82.75 95 TYR A CA 1
ATOM 776 C C . TYR A 1 95 ? -11.761 -6.118 16.395 1.00 82.75 95 TYR A C 1
ATOM 778 O O . TYR A 1 95 ? -12.961 -6.229 16.154 1.00 82.75 95 TYR A O 1
ATOM 786 N N . ASN A 1 96 ? -11.286 -5.950 17.631 1.00 79.12 96 ASN A N 1
ATOM 787 C CA . ASN A 1 96 ? -12.128 -5.946 18.825 1.00 79.12 96 ASN A CA 1
ATOM 788 C C . ASN A 1 96 ? -13.127 -4.784 18.819 1.00 79.12 96 ASN A C 1
ATOM 790 O O . ASN A 1 96 ? -14.288 -4.988 19.156 1.00 79.12 96 ASN A O 1
ATOM 794 N N . ALA A 1 97 ? -12.718 -3.589 18.381 1.00 81.88 97 ALA A N 1
ATOM 795 C CA . ALA A 1 97 ? -13.621 -2.449 18.231 1.00 81.88 97 ALA A CA 1
ATOM 796 C C . ALA A 1 97 ? -14.732 -2.742 17.210 1.00 81.88 97 ALA A C 1
ATOM 798 O O . ALA A 1 97 ? -15.906 -2.577 17.520 1.00 81.88 97 ALA A O 1
ATOM 799 N N . LYS A 1 98 ? -14.385 -3.282 16.033 1.00 84.38 98 LYS A N 1
ATOM 800 C CA . LYS A 1 98 ? -15.373 -3.685 15.016 1.00 84.38 98 LYS A CA 1
ATOM 801 C C . LYS A 1 98 ? -16.303 -4.799 15.490 1.00 84.38 98 LYS A C 1
ATOM 803 O O . LYS A 1 98 ? -17.463 -4.837 15.087 1.00 84.38 98 LYS A O 1
ATOM 808 N N . LEU A 1 99 ? -15.789 -5.745 16.273 1.00 81.94 99 LEU A N 1
ATOM 809 C CA . LEU A 1 99 ? -16.596 -6.816 16.848 1.00 81.94 99 LEU A CA 1
ATOM 810 C C . LEU A 1 99 ? -17.577 -6.247 17.875 1.00 81.94 99 LEU A C 1
ATOM 812 O O . LEU A 1 99 ? -18.766 -6.539 17.799 1.00 81.94 99 LEU A O 1
ATOM 816 N N . ARG A 1 100 ? -17.092 -5.391 18.780 1.00 80.62 100 ARG A N 1
ATOM 817 C CA . ARG A 1 100 ? -17.918 -4.688 19.763 1.00 80.62 100 ARG A CA 1
ATOM 818 C C . ARG A 1 100 ? -19.029 -3.899 19.080 1.00 80.62 100 ARG A C 1
ATOM 820 O O . ARG A 1 100 ? -20.180 -4.050 19.463 1.00 80.62 100 ARG A O 1
ATOM 827 N N . ASP A 1 101 ? -18.697 -3.101 18.071 1.00 84.12 101 ASP A N 1
ATOM 828 C CA . ASP A 1 101 ? -19.673 -2.257 17.379 1.00 84.12 101 ASP A CA 1
ATOM 829 C C . ASP A 1 101 ? -20.757 -3.113 16.697 1.00 84.12 101 ASP A C 1
ATOM 831 O O . ASP A 1 101 ? -21.942 -2.831 16.852 1.00 84.12 101 ASP A O 1
ATOM 835 N N . ARG A 1 102 ? -20.380 -4.235 16.063 1.00 84.06 102 ARG A N 1
ATOM 836 C CA . ARG A 1 102 ? -21.349 -5.194 15.503 1.00 84.06 102 ARG A CA 1
ATOM 837 C C . ARG A 1 102 ? -22.231 -5.857 16.553 1.00 84.06 102 ARG A C 1
ATOM 839 O O . ARG A 1 102 ? -23.414 -6.061 16.311 1.00 84.06 102 ARG A O 1
ATOM 846 N N . VAL A 1 103 ? -21.680 -6.215 17.710 1.00 83.56 103 VAL A N 1
ATOM 847 C CA . VAL A 1 103 ? -22.493 -6.801 18.782 1.00 83.56 103 VAL A CA 1
ATOM 848 C C . VAL A 1 103 ? -23.459 -5.765 19.353 1.00 83.56 103 VAL A C 1
ATOM 850 O O . VAL A 1 103 ? -24.625 -6.091 19.546 1.00 83.56 103 VAL A O 1
ATOM 853 N N . LEU A 1 104 ? -23.021 -4.516 19.534 1.00 83.94 104 LEU A N 1
ATOM 854 C CA . LEU A 1 104 ? -23.866 -3.423 20.027 1.00 83.94 104 LEU A CA 1
ATOM 855 C C . LEU A 1 104 ? -25.062 -3.107 19.114 1.00 83.94 104 LEU A C 1
ATOM 857 O O . LEU A 1 104 ? -26.084 -2.626 19.604 1.00 83.94 104 LEU A O 1
ATOM 861 N N . GLU A 1 105 ? -24.956 -3.374 17.810 1.00 84.62 105 GLU A N 1
ATOM 862 C CA . GLU A 1 105 ? -26.076 -3.251 16.866 1.00 84.62 105 GLU A CA 1
ATOM 863 C C . GLU A 1 105 ? -27.164 -4.314 17.085 1.00 84.62 105 GLU A C 1
ATOM 865 O O . GLU A 1 105 ? -28.337 -4.044 16.835 1.00 84.62 105 GLU A O 1
ATOM 870 N N . ILE A 1 106 ? -26.788 -5.506 17.557 1.00 82.88 106 ILE A N 1
ATOM 871 C CA . ILE A 1 106 ? -27.678 -6.673 17.671 1.00 82.88 106 ILE A CA 1
ATOM 872 C C . ILE A 1 106 ? -28.196 -6.845 19.107 1.00 82.88 106 ILE A C 1
ATOM 874 O O . ILE A 1 106 ? -29.276 -7.393 19.323 1.00 82.88 106 ILE A O 1
ATOM 878 N N . THR A 1 107 ? -27.442 -6.389 20.108 1.00 84.19 107 THR A N 1
ATOM 879 C CA . THR A 1 107 ? -27.813 -6.523 21.520 1.00 84.19 107 THR A CA 1
ATOM 880 C C . THR A 1 107 ? -28.985 -5.632 21.920 1.00 84.19 107 THR A C 1
ATOM 882 O O . THR A 1 107 ? -29.038 -4.457 21.563 1.00 84.19 107 THR A O 1
ATOM 885 N N . GLU A 1 108 ? -29.875 -6.170 22.758 1.00 85.88 108 GLU A N 1
ATOM 886 C CA . GLU A 1 108 ? -31.074 -5.474 23.251 1.00 85.88 108 GLU A CA 1
ATOM 887 C C . GLU A 1 108 ? -30.759 -4.297 24.192 1.00 85.88 108 GLU A C 1
ATOM 889 O O . GLU A 1 108 ? -31.466 -3.280 24.190 1.00 85.88 108 GLU A O 1
ATOM 894 N N . PHE A 1 109 ? -29.693 -4.436 24.984 1.00 88.44 109 PHE A N 1
ATOM 895 C CA . PHE A 1 109 ? -29.246 -3.443 25.956 1.00 88.44 109 PHE A CA 1
ATOM 896 C C . PHE A 1 109 ? -27.910 -2.823 25.559 1.00 88.44 109 PHE A C 1
ATOM 898 O O . PHE A 1 109 ? -26.994 -3.525 25.119 1.00 88.44 109 PHE A O 1
ATOM 905 N N . ARG A 1 110 ? -27.782 -1.515 25.782 1.00 89.12 110 ARG A N 1
ATOM 906 C CA . ARG A 1 110 ? -26.561 -0.738 25.563 1.00 89.12 110 ARG A CA 1
ATOM 907 C C . ARG A 1 110 ? -25.941 -0.307 26.894 1.00 89.12 110 ARG A C 1
ATOM 909 O O . ARG A 1 110 ? -26.652 -0.171 27.890 1.00 89.12 110 ARG A O 1
ATOM 916 N N . PRO A 1 111 ? -24.621 -0.054 26.936 1.00 90.19 111 PRO A N 1
ATOM 917 C CA . PRO A 1 111 ? -23.998 0.591 28.086 1.00 90.19 111 PRO A CA 1
ATOM 918 C C . PRO A 1 111 ? -24.717 1.899 28.446 1.00 90.19 111 PRO A C 1
ATOM 920 O O . PRO A 1 111 ? -24.934 2.748 27.584 1.00 90.19 111 PRO A O 1
ATOM 923 N N . GLY A 1 112 ? -25.082 2.048 29.717 1.00 89.94 112 GLY A N 1
ATOM 924 C CA . GLY A 1 112 ? -25.880 3.152 30.249 1.00 89.94 112 GLY A CA 1
ATOM 925 C C . GLY A 1 112 ? -27.369 2.836 30.419 1.00 89.94 112 GLY A C 1
ATOM 926 O O . GLY A 1 112 ? -28.032 3.518 31.200 1.00 89.94 112 GLY A O 1
ATOM 927 N N . ASP A 1 113 ? -27.887 1.795 29.763 1.00 91.38 113 ASP A N 1
ATOM 928 C CA . ASP A 1 113 ? -29.287 1.400 29.915 1.00 91.38 113 ASP A CA 1
ATOM 929 C C . ASP A 1 113 ? -29.553 0.824 31.312 1.00 91.38 113 ASP A C 1
ATOM 931 O O . ASP A 1 113 ? -28.691 0.203 31.941 1.00 91.38 113 ASP A O 1
ATOM 935 N N . VAL A 1 114 ? -30.780 1.007 31.799 1.00 92.00 114 VAL A N 1
ATOM 936 C CA . VAL A 1 114 ? -31.258 0.370 33.029 1.00 92.00 114 VAL A CA 1
ATOM 937 C C . VAL A 1 114 ? -31.990 -0.910 32.650 1.00 92.00 114 VAL A C 1
ATOM 939 O O . VAL A 1 114 ? -32.953 -0.868 31.889 1.00 92.00 114 VAL A O 1
ATOM 942 N N . ALA A 1 115 ? -31.554 -2.031 33.211 1.00 92.00 115 ALA A N 1
ATOM 943 C CA . ALA A 1 115 ? -32.202 -3.327 33.076 1.00 92.00 115 ALA A CA 1
ATOM 944 C C . ALA A 1 115 ? -32.667 -3.838 34.445 1.00 92.00 115 ALA A C 1
ATOM 946 O O . ALA A 1 115 ? -32.227 -3.365 35.501 1.00 92.00 115 ALA A O 1
ATOM 947 N N . ARG A 1 116 ? -33.568 -4.817 34.434 1.00 91.69 116 ARG A N 1
ATOM 948 C CA . ARG A 1 116 ? -34.024 -5.525 35.629 1.00 91.69 116 ARG A CA 1
ATOM 949 C C . ARG A 1 116 ? -33.647 -6.993 35.555 1.00 91.69 116 ARG A C 1
ATOM 951 O O . ARG A 1 116 ? -33.727 -7.613 34.497 1.00 91.69 116 ARG A O 1
ATOM 958 N N . PHE A 1 117 ? -33.262 -7.551 36.692 1.00 90.88 117 PHE A N 1
ATOM 959 C CA . PHE A 1 117 ? -33.022 -8.981 36.830 1.00 90.88 117 PHE A CA 1
ATOM 960 C C . PHE A 1 117 ? -34.340 -9.752 36.815 1.00 90.88 117 PHE A C 1
ATOM 962 O O . PHE A 1 117 ? -35.245 -9.441 37.584 1.00 90.88 117 PHE A O 1
ATOM 969 N N . LYS A 1 118 ? -34.452 -10.802 35.996 1.00 90.12 118 LYS A N 1
ATOM 970 C CA . LYS A 1 118 ? -35.672 -11.630 35.920 1.00 90.12 118 LYS A CA 1
ATOM 971 C C . LYS A 1 118 ? -35.995 -12.366 37.219 1.00 90.12 118 LYS A C 1
ATOM 973 O O . LYS A 1 118 ? -37.160 -12.634 37.485 1.00 90.12 118 LYS A O 1
ATOM 978 N N . VAL A 1 119 ? -34.975 -12.699 38.009 1.00 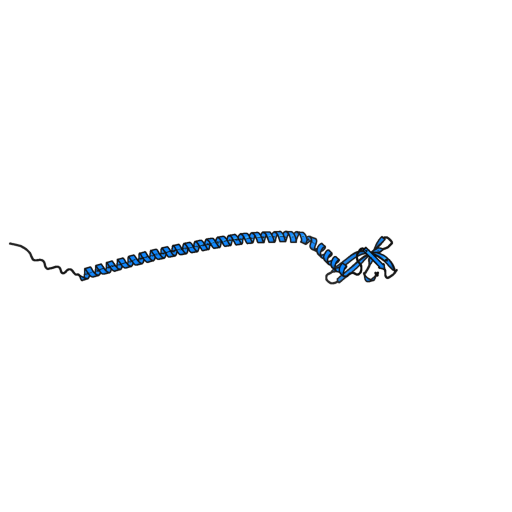87.44 119 VAL A N 1
ATOM 979 C CA . VAL A 1 119 ? -35.126 -13.499 39.233 1.00 87.44 119 VAL A CA 1
ATOM 980 C C . VAL A 1 119 ? -35.751 -12.720 40.387 1.00 87.44 119 VAL A C 1
ATOM 982 O O . VAL A 1 119 ? -36.593 -13.259 41.097 1.00 87.44 119 VAL A O 1
ATOM 985 N N . ASP A 1 120 ? -35.362 -11.459 40.575 1.00 87.44 120 ASP A N 1
ATOM 986 C CA . ASP A 1 120 ? -35.737 -10.665 41.751 1.00 87.44 120 ASP A CA 1
ATOM 987 C C . ASP A 1 120 ? -36.250 -9.254 41.405 1.00 87.44 120 ASP A C 1
ATOM 989 O O . ASP A 1 120 ? -36.541 -8.457 42.297 1.00 87.44 120 ASP A O 1
ATOM 993 N N . SER A 1 121 ? -36.388 -8.936 40.112 1.00 86.38 121 SER A N 1
ATOM 994 C CA . SER A 1 121 ? -36.814 -7.628 39.587 1.00 86.38 121 SER A CA 1
ATOM 995 C C . SER A 1 121 ? -35.947 -6.445 40.037 1.00 86.38 121 SER A C 1
ATOM 997 O O . SER A 1 121 ? -36.354 -5.284 39.900 1.00 86.38 121 SER A O 1
ATOM 999 N N . THR A 1 122 ? -34.748 -6.693 40.572 1.00 90.19 122 THR A N 1
ATOM 1000 C CA . THR A 1 122 ? -33.864 -5.613 41.011 1.00 90.19 122 THR A CA 1
ATOM 1001 C C . THR A 1 122 ? -33.320 -4.846 39.811 1.00 90.19 122 THR A C 1
ATOM 1003 O O . THR A 1 122 ? -33.038 -5.408 38.756 1.00 90.19 122 THR A O 1
ATOM 1006 N N . SER A 1 123 ? -33.211 -3.523 39.947 1.00 90.75 123 SER A N 1
ATOM 1007 C CA . SER A 1 123 ? -32.689 -2.664 38.878 1.00 90.75 123 SER A CA 1
ATOM 1008 C C . SER A 1 123 ? -31.163 -2.647 38.897 1.00 90.75 123 SER A C 1
ATOM 1010 O O . SER A 1 123 ? -30.556 -2.465 39.959 1.00 90.75 123 SER A O 1
ATOM 1012 N N . ALA A 1 124 ? -30.559 -2.737 37.720 1.00 92.75 124 ALA A N 1
ATOM 1013 C CA . ALA A 1 124 ? -29.134 -2.561 37.510 1.00 92.75 124 ALA A CA 1
ATOM 1014 C C . ALA A 1 124 ? -28.874 -1.733 36.252 1.00 92.75 124 ALA A C 1
ATOM 1016 O O . ALA A 1 124 ? -29.681 -1.703 35.328 1.00 92.75 124 ALA A O 1
ATOM 1017 N N . VAL A 1 125 ? -27.743 -1.039 36.236 1.00 93.75 125 VAL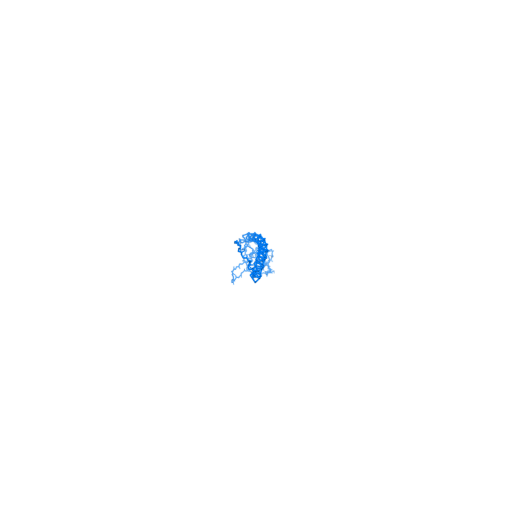 A N 1
ATOM 1018 C CA . VAL A 1 125 ? -27.301 -0.262 35.074 1.00 93.75 125 VAL A CA 1
ATOM 1019 C C . VAL A 1 125 ? -26.292 -1.093 34.302 1.00 93.75 125 VAL A C 1
ATOM 1021 O O . VAL A 1 125 ? -25.345 -1.604 34.902 1.00 93.75 125 VAL A O 1
ATOM 1024 N N . ILE A 1 126 ? -26.465 -1.219 32.991 1.00 93.06 126 ILE A N 1
ATOM 1025 C CA . ILE A 1 126 ? -25.473 -1.855 32.126 1.00 93.06 126 ILE A CA 1
ATOM 1026 C C . ILE A 1 126 ? -24.244 -0.950 32.061 1.00 93.06 126 ILE A C 1
ATOM 1028 O O . ILE A 1 126 ? -24.334 0.205 31.659 1.00 93.06 126 ILE A O 1
ATOM 1032 N N . VAL A 1 127 ? -23.085 -1.460 32.458 1.00 92.19 127 VAL A N 1
ATOM 1033 C CA . VAL A 1 127 ? -21.813 -0.726 32.422 1.00 92.19 127 VAL A CA 1
ATOM 1034 C C . VAL A 1 127 ? -21.052 -1.041 31.144 1.00 92.19 127 VAL A C 1
ATOM 1036 O O . VAL A 1 127 ? -20.531 -0.139 30.497 1.00 92.19 127 VAL A O 1
ATOM 1039 N N . GLU A 1 128 ? -20.997 -2.317 30.770 1.00 89.31 128 GLU A N 1
ATOM 1040 C CA . GLU A 1 128 ? -20.225 -2.783 29.621 1.00 89.31 128 GLU A CA 1
ATOM 1041 C C . GLU A 1 128 ? -20.865 -4.038 29.018 1.00 89.31 128 GLU A C 1
ATOM 1043 O O . GLU A 1 128 ? -21.471 -4.842 29.728 1.00 89.31 128 GLU A O 1
ATOM 1048 N N . VAL A 1 129 ? -20.709 -4.216 27.705 1.00 88.88 129 VAL A N 1
ATOM 1049 C CA . VAL A 1 129 ? -21.028 -5.468 27.010 1.00 88.88 129 VAL A CA 1
ATOM 1050 C C . VAL A 1 129 ? -19.725 -6.221 26.783 1.00 88.88 129 VAL A C 1
ATOM 1052 O O . VAL A 1 129 ? -18.871 -5.775 26.016 1.00 88.88 129 VAL A O 1
ATOM 1055 N N . LYS A 1 130 ? -19.566 -7.362 27.448 1.00 86.75 130 LYS A N 1
ATOM 1056 C CA . LYS A 1 130 ? -18.430 -8.256 27.251 1.00 86.75 130 LYS A CA 1
ATOM 1057 C C . LYS A 1 130 ? -18.743 -9.225 26.128 1.00 86.75 130 LYS A C 1
ATOM 1059 O O . LYS A 1 130 ? -19.686 -10.007 26.213 1.00 86.75 130 LYS A O 1
ATOM 1064 N N . VAL A 1 131 ? -17.911 -9.189 25.099 1.00 82.69 131 VAL A N 1
ATOM 1065 C CA . VAL A 1 131 ? -17.963 -10.127 23.981 1.00 82.69 131 VAL A CA 1
ATOM 1066 C C . VAL A 1 131 ? -16.689 -10.943 24.019 1.00 82.69 131 VAL A C 1
ATOM 1068 O O . VAL A 1 131 ? -15.594 -10.384 23.965 1.00 82.69 131 VAL A O 1
ATOM 1071 N N . GLY A 1 132 ? -16.830 -12.255 24.132 1.00 76.69 132 GLY A N 1
ATOM 1072 C CA . GLY A 1 132 ? -15.706 -13.179 24.110 1.00 76.69 132 GLY A CA 1
ATOM 1073 C C . GLY A 1 132 ? -16.028 -14.402 23.270 1.00 76.69 132 GLY A C 1
ATOM 1074 O O . GLY A 1 132 ? -17.170 -14.619 22.869 1.00 76.69 132 GLY A O 1
ATOM 1075 N N . GLY A 1 133 ? -15.006 -15.189 22.962 1.00 71.12 133 GLY A N 1
ATOM 1076 C CA . GLY A 1 133 ? -15.171 -16.378 22.139 1.00 71.12 133 GLY A CA 1
ATOM 1077 C C . GLY A 1 133 ? -13.928 -16.749 21.351 1.00 71.12 133 GLY A C 1
ATOM 1078 O O . GLY A 1 133 ? -12.914 -16.050 21.384 1.00 71.12 133 GLY A O 1
ATOM 1079 N N . ASN A 1 134 ? -14.035 -17.860 20.638 1.00 70.25 134 ASN A N 1
ATOM 1080 C CA . ASN A 1 134 ? -13.082 -18.313 19.633 1.00 70.25 134 ASN A CA 1
ATOM 1081 C C . ASN A 1 134 ? -13.814 -18.502 18.292 1.00 70.25 134 ASN A C 1
ATOM 1083 O O . ASN A 1 134 ? -14.990 -18.171 18.172 1.00 70.25 134 ASN A O 1
ATOM 1087 N N . ASP A 1 135 ? -13.139 -19.055 17.287 1.00 64.50 135 ASP A N 1
ATOM 1088 C CA . ASP A 1 135 ? -13.713 -19.251 15.946 1.00 64.50 135 ASP A CA 1
ATOM 1089 C C . ASP A 1 135 ? -14.941 -20.189 15.904 1.00 64.50 135 ASP A C 1
ATOM 1091 O O . ASP A 1 135 ? -15.642 -20.238 14.895 1.00 64.50 135 ASP A O 1
ATOM 1095 N N . LEU A 1 136 ? -15.214 -20.941 16.977 1.00 71.12 136 LEU A N 1
ATOM 1096 C CA . LEU A 1 136 ? -16.277 -21.950 17.051 1.00 71.12 136 LEU A CA 1
ATOM 1097 C C . LEU A 1 136 ? -17.416 -21.572 18.006 1.00 71.12 136 LEU A C 1
ATOM 1099 O O . LEU A 1 136 ? -18.529 -22.075 17.852 1.00 71.12 136 LEU A O 1
ATOM 1103 N N . SER A 1 137 ? -17.168 -20.715 18.996 1.00 74.31 137 SER A N 1
ATOM 1104 C CA . SER A 1 137 ? -18.192 -20.272 19.940 1.00 74.31 137 SER A CA 1
ATOM 1105 C C . SER A 1 137 ? -17.965 -18.836 20.398 1.00 74.31 137 SER A C 1
ATOM 1107 O O . SER A 1 137 ? -16.861 -18.446 20.776 1.00 74.31 137 SER A O 1
ATOM 1109 N N . TYR A 1 138 ? -19.048 -18.060 20.406 1.00 75.50 138 TYR A N 1
ATOM 1110 C CA . TYR A 1 138 ? -19.079 -16.692 20.913 1.00 75.50 138 TYR A CA 1
ATOM 1111 C C . TYR A 1 138 ? -20.075 -16.589 22.062 1.00 75.50 138 TYR A C 1
ATOM 1113 O O . TYR A 1 138 ? -21.124 -17.235 22.049 1.00 75.50 138 TYR A O 1
ATOM 1121 N N . TYR A 1 139 ? -19.753 -15.755 23.043 1.00 84.56 139 TYR A N 1
ATOM 1122 C CA . TYR A 1 139 ? -20.645 -15.395 24.132 1.00 84.56 139 TYR A CA 1
ATOM 1123 C C . TYR A 1 139 ? -20.713 -13.877 24.281 1.00 84.56 139 TYR A C 1
ATOM 1125 O O . TYR A 1 139 ? -19.752 -13.148 24.020 1.00 84.56 139 TYR A O 1
ATOM 1133 N N . VAL A 1 140 ? -21.881 -13.414 24.712 1.00 87.44 140 VAL A N 1
ATOM 1134 C CA . VAL A 1 140 ? -22.147 -12.019 25.045 1.00 87.44 140 VAL A CA 1
ATOM 1135 C C . VAL A 1 140 ? -22.659 -12.011 26.472 1.00 87.44 140 VAL A C 1
ATOM 1137 O O . VAL A 1 140 ? -23.665 -12.657 26.741 1.00 87.44 140 VAL A O 1
ATOM 1140 N N . ASN A 1 141 ? -21.976 -11.297 27.360 1.00 91.38 141 ASN A N 1
ATOM 1141 C CA . ASN A 1 141 ? -22.389 -11.075 28.742 1.00 91.38 141 ASN A CA 1
ATOM 1142 C C . ASN A 1 141 ? -22.465 -9.573 29.016 1.00 91.38 141 ASN A C 1
ATOM 1144 O O . ASN A 1 141 ? -21.747 -8.777 28.411 1.00 91.38 141 ASN A O 1
ATOM 1148 N N . TYR A 1 142 ? -23.301 -9.180 29.967 1.00 91.75 142 TYR A N 1
ATOM 1149 C CA . TYR A 1 142 ? -23.384 -7.804 30.433 1.00 91.75 142 TYR A CA 1
ATOM 1150 C C . TYR A 1 142 ? -22.678 -7.665 31.772 1.00 91.75 142 TYR A C 1
ATOM 1152 O O . TYR A 1 142 ? -22.920 -8.432 32.700 1.00 91.75 142 TYR A O 1
ATOM 1160 N N . LEU A 1 143 ? -21.827 -6.653 31.890 1.00 93.38 143 LEU A N 1
ATOM 1161 C CA . LEU A 1 143 ? -21.348 -6.194 33.181 1.00 93.38 143 LEU A CA 1
ATOM 1162 C C . LEU A 1 143 ? -22.341 -5.160 33.699 1.00 93.38 143 LEU A C 1
ATOM 1164 O O . LEU A 1 143 ? -22.501 -4.099 33.096 1.00 93.38 143 LEU A O 1
ATOM 1168 N N . VAL A 1 144 ? -23.009 -5.463 34.805 1.00 94.12 144 VAL A N 1
ATOM 1169 C CA . VAL A 1 144 ? -24.057 -4.612 35.369 1.00 94.12 144 VAL A CA 1
ATOM 1170 C C . VAL A 1 144 ? -23.674 -4.103 36.748 1.00 94.12 144 VAL A C 1
ATOM 1172 O O . VAL A 1 144 ? -23.060 -4.811 37.544 1.00 94.12 144 VAL A O 1
ATOM 1175 N N . LYS A 1 145 ? -24.052 -2.861 37.045 1.00 94.44 145 LYS A N 1
ATOM 1176 C CA . LYS A 1 145 ? -23.893 -2.245 38.360 1.00 94.44 145 LYS A CA 1
ATOM 1177 C C . LYS A 1 145 ? -25.227 -2.262 39.087 1.00 94.44 145 LYS A C 1
ATOM 1179 O O . LYS A 1 145 ? -26.176 -1.595 38.671 1.00 94.44 145 LYS A O 1
ATOM 1184 N N . ASN A 1 146 ? -25.300 -3.021 40.174 1.00 90.56 146 ASN A N 1
ATOM 1185 C CA . ASN A 1 146 ? -26.504 -3.086 40.997 1.00 90.56 146 ASN A CA 1
ATOM 1186 C C . ASN A 1 146 ? -26.675 -1.813 41.855 1.00 90.56 146 ASN A C 1
ATOM 1188 O O . ASN A 1 146 ? -25.776 -0.974 41.955 1.00 90.56 146 ASN A O 1
ATOM 1192 N N . ARG A 1 147 ? -27.818 -1.684 42.544 1.00 86.62 147 ARG A N 1
ATOM 1193 C CA . ARG A 1 147 ? -28.083 -0.560 43.472 1.00 86.62 147 ARG A CA 1
ATOM 1194 C C . ARG A 1 147 ? -27.068 -0.430 44.612 1.00 86.62 147 ARG A C 1
ATOM 1196 O O . ARG A 1 147 ? -26.896 0.660 45.143 1.00 86.62 147 ARG A O 1
ATOM 1203 N N . LYS A 1 148 ? -26.395 -1.522 44.986 1.00 88.31 148 LYS A N 1
ATOM 1204 C CA . LYS A 1 148 ? -25.333 -1.540 46.008 1.00 88.31 148 LYS A CA 1
ATOM 1205 C C . LYS A 1 148 ? -23.976 -1.090 45.447 1.00 88.31 148 LYS A C 1
ATOM 1207 O O . LYS A 1 148 ? -22.994 -1.065 46.177 1.00 88.31 148 LYS A O 1
ATOM 1212 N N . GLY A 1 149 ? -23.909 -0.756 44.157 1.00 87.81 149 GLY A N 1
ATOM 1213 C CA . GLY A 1 149 ? -22.695 -0.336 43.468 1.00 87.81 149 GLY A CA 1
ATOM 1214 C C . GLY A 1 149 ? -21.753 -1.476 43.078 1.00 87.81 149 GLY A C 1
ATOM 1215 O O . GLY A 1 149 ? -20.662 -1.194 42.587 1.00 87.81 149 GLY A O 1
ATOM 1216 N N . GLN A 1 150 ? -22.156 -2.734 43.267 1.00 91.75 150 GLN A N 1
ATOM 1217 C CA . GLN A 1 150 ? -21.354 -3.907 42.924 1.00 91.75 150 GLN A CA 1
ATOM 1218 C C . GLN A 1 150 ? -21.476 -4.216 41.433 1.00 91.75 150 GLN A C 1
ATOM 1220 O O . GLN A 1 150 ? -22.568 -4.128 40.865 1.00 91.75 150 GLN A O 1
ATOM 1225 N N . LEU A 1 151 ? -20.351 -4.593 40.827 1.00 93.00 151 LEU A N 1
ATOM 1226 C CA . LEU A 1 151 ? -20.281 -5.046 39.444 1.00 93.00 151 LEU A CA 1
ATOM 1227 C C . LEU A 1 151 ? -20.491 -6.556 39.399 1.00 93.00 151 LEU A C 1
ATOM 1229 O O . LEU A 1 151 ? -19.766 -7.302 40.056 1.00 93.00 151 LEU A O 1
ATOM 1233 N N . VAL A 1 152 ? -21.482 -6.989 38.629 1.00 92.25 152 VAL A N 1
ATOM 1234 C CA . VAL A 1 152 ? -21.820 -8.400 38.437 1.00 92.25 152 VAL A CA 1
ATOM 1235 C C . VAL A 1 152 ? -21.873 -8.674 36.943 1.00 92.25 152 VAL A C 1
ATOM 1237 O O . VAL A 1 152 ? -22.387 -7.861 36.179 1.00 92.25 152 VAL A O 1
ATOM 1240 N N . GLU A 1 153 ? -21.305 -9.796 36.521 1.00 92.94 153 GLU A N 1
ATOM 1241 C CA . GLU A 1 153 ? -21.392 -10.256 35.140 1.00 92.94 153 GLU A CA 1
ATOM 1242 C C . GLU A 1 153 ? -22.579 -11.202 34.994 1.00 92.94 153 GLU A C 1
ATOM 1244 O O . GLU A 1 153 ? -22.691 -12.159 35.758 1.00 92.94 153 GLU A O 1
ATOM 1249 N N . VAL A 1 154 ? -23.464 -10.913 34.041 1.00 91.81 154 VAL A N 1
AT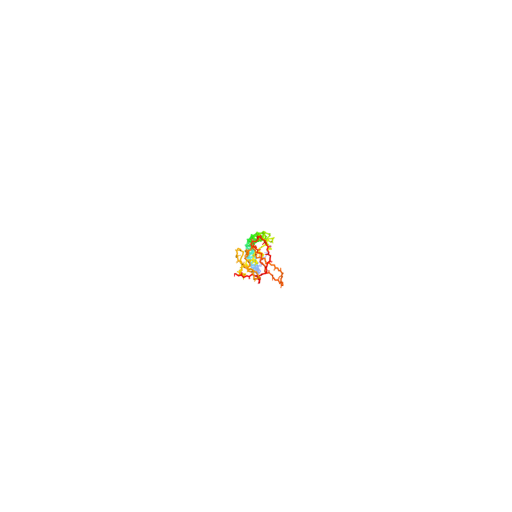OM 1250 C CA . VAL A 1 154 ? -24.736 -11.621 33.853 1.00 91.81 154 VAL A CA 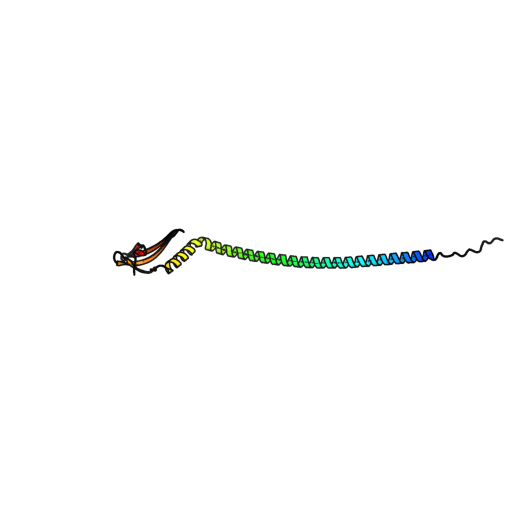1
ATOM 1251 C C . VAL A 1 154 ? -24.988 -11.939 32.389 1.00 91.81 154 VAL A C 1
ATOM 1253 O O . VAL A 1 154 ? -24.584 -11.195 31.490 1.00 91.81 154 VAL A O 1
ATOM 1256 N N . SER A 1 155 ? -25.681 -13.049 32.146 1.00 89.56 155 SER A N 1
ATOM 1257 C CA . SER A 1 155 ? -26.089 -13.438 30.801 1.00 89.56 155 SER A CA 1
ATOM 1258 C C . SER A 1 155 ? -27.237 -12.549 30.285 1.00 89.56 155 SER A C 1
ATOM 1260 O O . SER A 1 155 ? -28.084 -12.126 31.075 1.00 89.56 155 SER A O 1
ATOM 1262 N N . PRO A 1 156 ? -27.355 -12.309 28.962 1.00 87.44 156 PRO A N 1
ATOM 1263 C CA . PRO A 1 156 ? -28.484 -11.594 28.364 1.00 87.44 156 PRO A CA 1
ATOM 1264 C C . PRO A 1 156 ? -29.848 -12.157 28.764 1.00 87.44 156 PRO A C 1
ATOM 1266 O O . PRO A 1 156 ? -30.815 -11.416 28.910 1.00 87.44 156 PRO A O 1
ATOM 1269 N N . TYR A 1 157 ? -29.927 -13.469 28.992 1.00 88.12 157 TYR A N 1
ATOM 1270 C CA . TYR A 1 157 ? -31.176 -14.139 29.339 1.00 88.12 157 TYR A CA 1
ATOM 1271 C C . TYR A 1 157 ? -31.667 -13.829 30.755 1.00 88.12 157 TYR A C 1
ATOM 1273 O O . TYR A 1 157 ? -32.846 -14.048 31.030 1.00 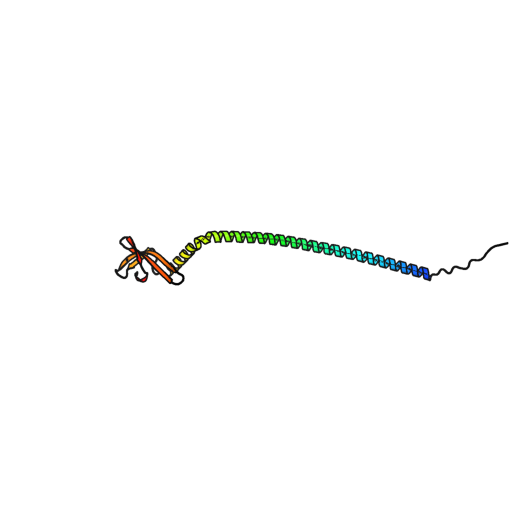88.12 157 TYR A O 1
ATOM 1281 N N . GLU A 1 158 ? -30.812 -13.300 31.630 1.00 88.69 158 GLU A N 1
ATOM 1282 C CA . GLU A 1 158 ? -31.144 -12.956 33.017 1.00 88.69 158 GLU A CA 1
ATOM 1283 C C . GLU A 1 158 ? -31.751 -11.555 33.156 1.00 88.69 158 GLU A C 1
ATOM 1285 O O . GLU A 1 158 ? -32.272 -11.215 34.221 1.00 88.69 158 GLU A O 1
ATOM 1290 N N . LEU A 1 159 ? -31.719 -10.754 32.087 1.00 89.50 159 LEU A N 1
ATOM 1291 C CA . LEU A 1 159 ? -32.146 -9.359 32.083 1.00 89.50 159 LEU A CA 1
ATOM 1292 C C . LEU A 1 159 ? -33.407 -9.143 31.239 1.00 89.50 159 LEU A C 1
ATOM 1294 O O . LEU A 1 159 ? -33.668 -9.859 30.271 1.00 89.50 159 LEU A O 1
ATOM 1298 N N . TYR A 1 160 ? -34.205 -8.153 31.627 1.00 91.44 160 TYR A N 1
ATOM 1299 C CA . TYR A 1 160 ? -35.336 -7.627 30.860 1.00 91.44 160 TYR A CA 1
ATOM 1300 C C . TYR A 1 160 ? -35.479 -6.112 31.101 1.00 91.44 160 TYR A C 1
ATOM 1302 O O . TYR A 1 160 ? -34.874 -5.578 32.035 1.00 91.44 160 TYR A O 1
ATOM 1310 N N . ARG A 1 161 ? -36.237 -5.416 30.246 1.00 83.12 161 ARG A N 1
ATOM 1311 C CA . ARG A 1 161 ? -36.533 -3.978 30.404 1.00 83.12 161 ARG A CA 1
ATOM 1312 C C . ARG A 1 161 ? -37.554 -3.704 31.509 1.00 83.12 161 ARG A C 1
ATOM 1314 O O . ARG A 1 161 ? -38.601 -4.385 31.526 1.00 83.12 161 ARG A O 1
#

Sequence (161 aa):
MNTSPPEAPQKVELSKIVIYAVVGLMIAVLIFLLVKTLLDQKRNSEQQAKAFKEQMKELNSELKSMQKEYRRMTQKRDSLQDWVDYYHPMRAVIYNAKLRDRVLEITEFRPGDVARFKVDSTSAVIVEVKVGGNDLSYYVNYLVKNRKGQLVEVSPYELYR

Radius of gyration: 54.11 Å; chains: 1; bounding box: 112×30×154 Å